Protein AF-A0A6I3VIN0-F1 (afdb_monomer)

Mean predicted aligned error: 2.97 Å

Solvent-accessible surface area (backbone atoms only — not comparable to full-atom values): 3880 Å² total; per-residue (Å²): 104,53,91,91,68,81,86,87,66,89,66,66,73,66,76,73,57,89,45,91,90,41,64,59,51,61,48,71,30,90,90,40,91,90,44,59,42,79,50,46,60,52,68,31,62,67,55,38,63,75,68,46,46,69,67,78,74,107

Radius of gyration: 12.94 Å; Cα contacts (8 Å, |Δi|>4): 46; chains: 1; bounding box: 30×25×29 Å

Organism: Streptococcus pneumoniae (NCBI:txid1313)

Secondary structure (DSSP, 8-state):
--TT----S--HHHHTS--TT-SEEEEEPSS-TT-EEEEEEEE-HHHHHHTTHHHHT-

pLDDT: mean 95.0, std 3.58, range [74.81, 97.88]

Sequence (58 aa):
MDSDIVVRKSIDELWDLDLTAIPLAAVRDDFYTHNFNSGVLLINNGMWRAENVTQDLI

Nearest PDB structures (foldseek):
  5gvw-assembly1_D  TM=8.935E-01  e=2.627E-02  Streptococcus pneumoniae

Structure (mmCIF, N/CA/C/O backbone):
data_AF-A0A6I3VIN0-F1
#
_entry.id   AF-A0A6I3VIN0-F1
#
loop_
_atom_site.group_PDB
_atom_site.id
_atom_site.type_symbol
_atom_site.label_atom_id
_atom_site.label_alt_id
_atom_site.label_comp_id
_atom_site.label_asym_id
_atom_site.label_entity_id
_atom_site.label_seq_id
_atom_site.pdbx_PDB_ins_code
_atom_site.Cartn_x
_atom_site.Cartn_y
_atom_site.Cartn_z
_atom_site.occupancy
_atom_site.B_iso_or_equiv
_atom_site.auth_seq_id
_atom_site.auth_comp_id
_atom_site.auth_asym_id
_atom_site.auth_atom_id
_atom_site.pdbx_PDB_model_num
ATOM 1 N N . MET A 1 1 ? -1.302 4.884 -4.277 1.00 93.88 1 MET A N 1
ATOM 2 C CA . MET A 1 1 ? -0.226 5.060 -5.265 1.00 93.88 1 MET A CA 1
ATOM 3 C C . MET A 1 1 ? -0.211 6.521 -5.611 1.00 93.88 1 MET A C 1
ATOM 5 O O . MET A 1 1 ? -1.259 7.025 -6.008 1.00 93.88 1 MET A O 1
ATOM 9 N N . ASP A 1 2 ? 0.919 7.173 -5.397 1.00 97.31 2 ASP A N 1
ATOM 10 C CA . ASP A 1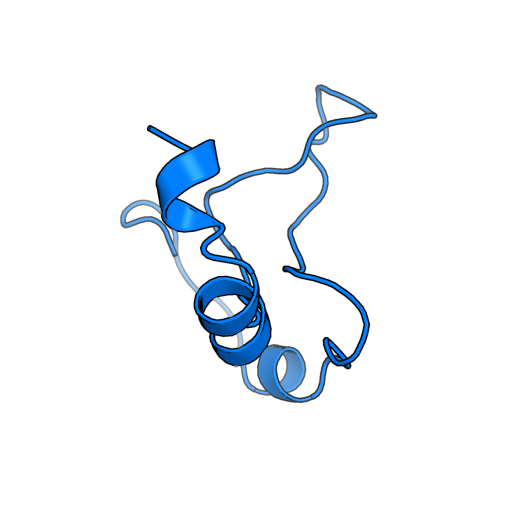 2 ? 1.067 8.591 -5.702 1.00 97.31 2 ASP A CA 1
ATOM 11 C C . ASP A 1 2 ? 1.013 8.834 -7.214 1.00 97.31 2 ASP A C 1
ATOM 13 O O . ASP A 1 2 ? 1.117 7.914 -8.029 1.00 97.31 2 ASP A O 1
ATOM 17 N N . SER A 1 3 ? 0.774 10.083 -7.601 1.00 97.31 3 SER A N 1
ATOM 18 C CA . SER A 1 3 ? 0.610 10.476 -9.004 1.00 97.31 3 SER A CA 1
ATOM 19 C C . SER A 1 3 ? 1.935 10.669 -9.745 1.00 97.31 3 SER A C 1
ATOM 21 O O . SER A 1 3 ? 1.936 10.793 -10.969 1.00 97.31 3 SER A O 1
ATOM 23 N N . ASP A 1 4 ? 3.054 10.698 -9.027 1.00 96.88 4 ASP A N 1
ATOM 24 C CA . ASP A 1 4 ? 4.396 11.006 -9.520 1.00 96.88 4 ASP A CA 1
ATOM 25 C C . ASP A 1 4 ? 5.284 9.759 -9.695 1.00 96.88 4 ASP A C 1
ATOM 27 O O . ASP A 1 4 ? 6.501 9.870 -9.856 1.00 96.88 4 ASP A O 1
ATOM 31 N N . ILE A 1 5 ? 4.683 8.564 -9.742 1.00 96.06 5 ILE A N 1
ATOM 32 C CA . ILE A 1 5 ? 5.385 7.296 -9.984 1.00 96.06 5 ILE A CA 1
ATOM 33 C C . ILE A 1 5 ? 5.003 6.658 -11.324 1.00 96.06 5 ILE A C 1
ATOM 35 O O . ILE A 1 5 ? 3.914 6.855 -11.860 1.00 96.06 5 ILE A O 1
ATOM 39 N N . VAL A 1 6 ? 5.903 5.825 -11.853 1.00 97.19 6 VAL A N 1
ATOM 40 C CA . VAL A 1 6 ? 5.675 5.038 -13.074 1.00 97.19 6 VAL A CA 1
ATOM 41 C C . VAL A 1 6 ? 5.873 3.554 -12.779 1.00 97.19 6 VAL A C 1
ATOM 43 O O . VAL A 1 6 ? 6.948 3.122 -12.359 1.00 97.19 6 VAL A O 1
ATOM 46 N N . VAL A 1 7 ? 4.839 2.754 -13.042 1.00 96.75 7 VAL A N 1
ATOM 47 C CA . VAL A 1 7 ? 4.870 1.294 -12.890 1.00 96.75 7 VAL A CA 1
ATOM 48 C C . VAL A 1 7 ? 5.595 0.663 -14.077 1.00 96.75 7 VAL A C 1
ATOM 50 O O . VAL 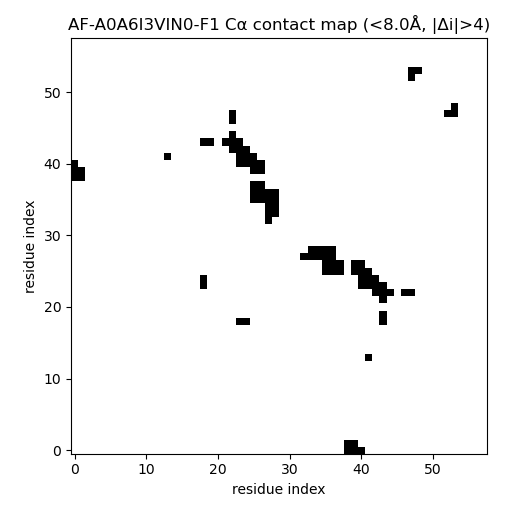A 1 7 ? 5.248 0.905 -15.230 1.00 96.75 7 VAL A O 1
ATOM 53 N N . ARG A 1 8 ? 6.617 -0.157 -13.800 1.00 97.56 8 ARG A N 1
ATOM 54 C CA . ARG A 1 8 ? 7.473 -0.774 -14.836 1.00 97.56 8 ARG A CA 1
ATOM 55 C C . ARG A 1 8 ? 7.250 -2.276 -15.039 1.00 97.56 8 ARG A C 1
ATOM 57 O O . ARG A 1 8 ? 7.869 -2.856 -15.927 1.00 97.56 8 ARG A O 1
ATOM 64 N N . LYS A 1 9 ? 6.430 -2.916 -14.203 1.00 97.12 9 LYS A N 1
ATOM 65 C CA . LYS A 1 9 ? 6.129 -4.359 -14.210 1.00 97.12 9 LYS A CA 1
ATOM 66 C C . LYS A 1 9 ? 4.687 -4.587 -13.752 1.00 97.12 9 LYS A C 1
ATOM 68 O O . LYS A 1 9 ? 4.095 -3.664 -13.201 1.00 97.12 9 LYS A O 1
ATOM 73 N N . SER A 1 10 ? 4.140 -5.787 -13.968 1.00 97.19 10 SER A N 1
ATOM 74 C CA . SER A 1 10 ? 2.841 -6.136 -13.373 1.00 97.19 10 SER A CA 1
ATOM 75 C C . SER A 1 10 ? 2.892 -5.973 -11.852 1.00 97.19 10 SER A C 1
ATOM 77 O O . SER A 1 10 ? 3.940 -6.170 -11.237 1.00 97.19 10 SER A O 1
ATOM 79 N N . ILE A 1 11 ? 1.756 -5.598 -11.273 1.00 96.62 11 ILE A N 1
ATOM 80 C CA . ILE A 1 11 ? 1.565 -5.456 -9.829 1.00 96.62 11 ILE A CA 1
ATOM 81 C C . ILE A 1 11 ? 0.772 -6.622 -9.234 1.00 96.62 11 ILE A C 1
ATOM 83 O O . ILE A 1 11 ? 0.414 -6.553 -8.065 1.00 96.62 11 ILE A O 1
ATOM 87 N N . ASP A 1 12 ? 0.486 -7.668 -10.016 1.00 97.75 12 ASP A N 1
ATOM 88 C CA . ASP A 1 12 ? -0.371 -8.775 -9.575 1.00 97.75 12 ASP A CA 1
ATOM 89 C C . ASP A 1 12 ? 0.146 -9.436 -8.292 1.00 97.75 12 ASP A C 1
ATOM 91 O O . ASP A 1 12 ? -0.630 -9.690 -7.378 1.00 97.75 12 ASP A O 1
ATOM 95 N N . GLU A 1 13 ? 1.469 -9.582 -8.173 1.00 96.19 13 GLU A N 1
ATOM 96 C CA . GLU A 1 13 ? 2.139 -10.137 -6.989 1.00 96.19 13 GLU A CA 1
ATOM 97 C C . GLU A 1 13 ? 1.848 -9.348 -5.698 1.00 96.19 13 GLU A C 1
ATOM 99 O O . GLU A 1 13 ? 1.939 -9.904 -4.607 1.00 96.19 13 GLU A O 1
ATOM 104 N N . LEU A 1 14 ? 1.483 -8.059 -5.788 1.00 95.50 14 LEU A N 1
ATOM 105 C CA . LEU A 1 14 ? 1.087 -7.285 -4.607 1.00 95.50 14 LEU A CA 1
ATOM 106 C C . LEU A 1 14 ? -0.220 -7.814 -4.008 1.00 95.50 14 LEU A C 1
ATOM 108 O O . LEU A 1 14 ? -0.392 -7.748 -2.796 1.00 95.50 14 LEU A O 1
ATOM 112 N N . TRP A 1 15 ? -1.132 -8.341 -4.827 1.00 94.88 15 TRP A N 1
ATOM 113 C CA . TRP A 1 15 ? -2.423 -8.854 -4.360 1.00 94.88 15 TRP A CA 1
ATOM 114 C C . TRP A 1 15 ? -2.317 -10.216 -3.672 1.00 94.88 15 TRP A C 1
ATOM 116 O O . TRP A 1 15 ? -3.228 -10.585 -2.934 1.00 94.88 15 TRP A O 1
ATOM 126 N N . ASP A 1 16 ? -1.202 -10.922 -3.865 1.00 96.31 16 ASP A N 1
ATOM 127 C CA . ASP A 1 16 ? -0.920 -12.212 -3.231 1.00 96.31 16 ASP A CA 1
ATOM 128 C C . ASP A 1 16 ? -0.273 -12.066 -1.837 1.00 96.31 16 ASP A C 1
ATOM 130 O O . ASP A 1 16 ? -0.060 -13.059 -1.137 1.00 96.31 16 ASP A O 1
ATOM 134 N N . LEU A 1 17 ? 0.051 -10.837 -1.410 1.00 96.12 17 LEU A N 1
ATOM 135 C CA . LEU A 1 17 ? 0.610 -10.568 -0.084 1.00 96.12 17 LEU A CA 1
ATOM 136 C C . LEU A 1 17 ? -0.433 -10.792 1.020 1.00 96.12 17 LEU A C 1
ATOM 138 O O . LEU A 1 17 ? -1.532 -10.237 0.987 1.00 96.12 17 LEU A O 1
ATOM 142 N N . ASP A 1 18 ? -0.054 -11.545 2.055 1.00 95.81 18 ASP A N 1
ATOM 143 C CA . ASP A 1 18 ? -0.905 -11.757 3.226 1.00 95.81 18 ASP A CA 1
ATOM 144 C C . ASP A 1 18 ? -0.924 -10.519 4.135 1.00 95.81 18 ASP A C 1
ATOM 146 O O . ASP A 1 18 ? 0.064 -10.172 4.785 1.00 95.81 18 ASP A O 1
ATOM 150 N N . LEU A 1 19 ? -2.084 -9.864 4.192 1.00 96.12 19 LEU A N 1
ATOM 151 C CA . LEU A 1 19 ? -2.357 -8.710 5.051 1.00 96.12 19 LEU A CA 1
ATOM 152 C C . LEU A 1 19 ? -3.279 -9.049 6.230 1.00 96.12 19 LEU A C 1
ATOM 154 O O . LEU A 1 19 ? -3.747 -8.141 6.915 1.00 96.12 19 LEU A O 1
ATOM 158 N N . THR A 1 20 ? -3.597 -10.326 6.470 1.00 93.38 20 THR A N 1
ATOM 159 C CA . THR A 1 20 ? -4.655 -10.731 7.417 1.00 93.38 20 THR A CA 1
ATOM 160 C C . THR A 1 20 ? -4.443 -10.160 8.822 1.00 93.38 20 THR A C 1
ATOM 162 O O . THR A 1 20 ? -5.407 -9.788 9.488 1.00 93.38 20 THR A O 1
ATOM 165 N N . ALA A 1 21 ? -3.186 -10.048 9.259 1.00 94.19 21 ALA A N 1
ATOM 166 C CA . ALA A 1 21 ? -2.814 -9.586 10.596 1.00 94.19 21 ALA A CA 1
ATOM 167 C C . ALA A 1 21 ? -2.138 -8.202 10.628 1.00 94.19 21 ALA A C 1
ATOM 169 O O . ALA A 1 21 ? -1.644 -7.802 11.680 1.00 94.19 21 ALA A O 1
ATOM 170 N N . ILE A 1 22 ? -2.073 -7.483 9.501 1.00 95.25 22 ILE A N 1
ATOM 171 C CA . ILE A 1 22 ? -1.404 -6.177 9.421 1.00 95.25 22 ILE A CA 1
ATOM 172 C C . ILE A 1 22 ? -2.287 -5.130 8.726 1.00 95.25 22 ILE A C 1
ATOM 174 O O . ILE A 1 22 ? -2.979 -5.446 7.756 1.00 95.25 22 ILE A O 1
ATOM 178 N N . PRO A 1 23 ? -2.264 -3.863 9.184 1.00 95.62 23 PRO A N 1
ATOM 179 C CA . PRO A 1 23 ? -3.143 -2.8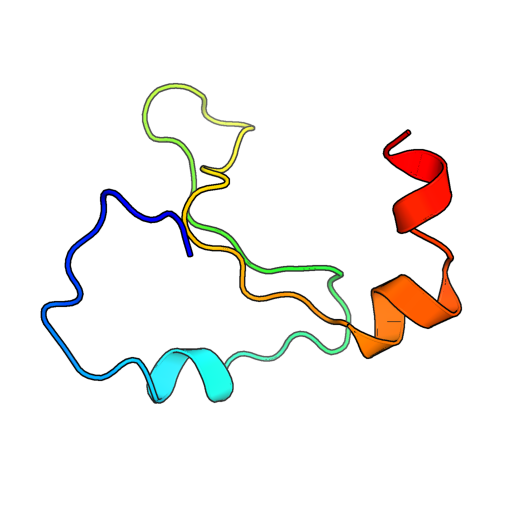26 8.646 1.00 95.62 23 PRO A CA 1
ATOM 180 C C . PRO A 1 23 ? -2.741 -2.390 7.235 1.00 95.62 23 PRO A C 1
ATOM 182 O O . PRO A 1 23 ? -3.588 -1.945 6.459 1.00 95.62 23 PRO A O 1
ATOM 185 N N . LEU A 1 24 ? -1.459 -2.493 6.887 1.00 96.62 24 LEU A N 1
ATOM 186 C CA . LEU A 1 24 ? -0.936 -2.171 5.564 1.00 96.62 24 LEU A CA 1
ATOM 187 C C . LEU A 1 24 ? 0.441 -2.808 5.347 1.00 96.62 24 LEU A C 1
ATOM 189 O O . LEU A 1 24 ? 1.148 -3.108 6.309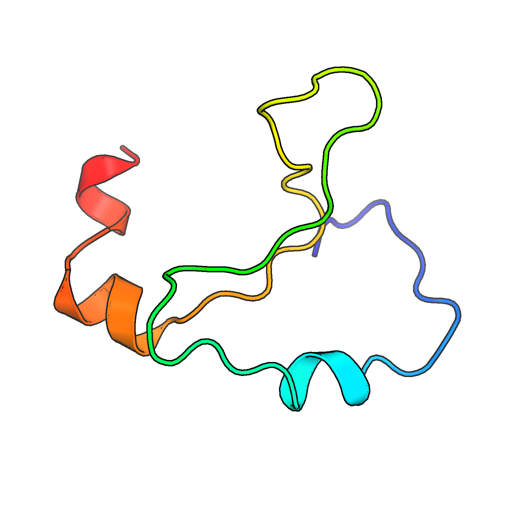 1.00 96.62 24 LEU A O 1
ATOM 193 N N . ALA A 1 25 ? 0.844 -2.922 4.084 1.00 96.94 25 ALA A N 1
ATOM 194 C CA . ALA A 1 25 ? 2.229 -3.124 3.671 1.00 96.94 25 ALA A CA 1
ATOM 195 C C . ALA A 1 25 ? 2.727 -1.898 2.887 1.00 96.94 25 ALA A C 1
ATOM 197 O O . ALA A 1 25 ? 1.982 -1.302 2.104 1.00 96.94 25 ALA A O 1
ATOM 198 N N . ALA A 1 26 ? 3.989 -1.526 3.100 1.00 96.44 26 ALA A N 1
ATOM 199 C CA . ALA A 1 26 ? 4.624 -0.365 2.482 1.00 96.44 26 ALA A CA 1
ATOM 200 C C . ALA A 1 26 ? 6.107 -0.631 2.201 1.00 96.44 26 ALA A C 1
ATOM 202 O O . ALA A 1 26 ? 6.720 -1.531 2.779 1.00 96.44 26 ALA A O 1
ATOM 203 N N . VAL A 1 27 ? 6.692 0.180 1.321 1.00 94.56 27 VAL A N 1
ATOM 204 C CA . VAL A 1 27 ? 8.132 0.151 1.048 1.00 94.56 27 VAL A CA 1
ATOM 205 C C . VAL A 1 27 ? 8.860 0.891 2.168 1.00 94.56 27 VAL A C 1
ATOM 207 O O . VAL A 1 27 ? 8.466 1.996 2.537 1.00 94.56 27 VAL A O 1
ATOM 210 N N . ARG A 1 28 ? 9.922 0.296 2.718 1.00 94.50 28 ARG A N 1
ATOM 211 C CA . ARG A 1 28 ? 10.777 0.948 3.718 1.00 94.50 28 ARG A CA 1
ATOM 212 C C . ARG A 1 28 ? 11.373 2.245 3.156 1.00 94.50 28 ARG A C 1
ATOM 214 O O . ARG A 1 28 ? 11.743 2.301 1.989 1.00 94.50 28 ARG A O 1
ATOM 221 N N . ASP A 1 29 ? 11.498 3.261 4.003 1.00 93.38 29 ASP A N 1
ATOM 222 C CA . ASP A 1 29 ? 12.248 4.468 3.672 1.00 93.38 29 ASP A CA 1
ATOM 223 C C . ASP A 1 29 ? 13.765 4.216 3.812 1.00 93.38 29 ASP A C 1
ATOM 225 O O . ASP A 1 29 ? 14.244 3.736 4.847 1.00 93.38 29 ASP A O 1
ATOM 229 N N . ASP A 1 30 ? 14.526 4.516 2.758 1.00 89.75 30 ASP A N 1
ATOM 230 C CA . ASP A 1 30 ? 15.976 4.280 2.715 1.00 89.75 30 ASP A CA 1
ATOM 231 C C . ASP A 1 30 ? 16.776 5.276 3.572 1.00 89.75 30 ASP A C 1
ATOM 233 O O . ASP A 1 30 ? 17.871 4.951 4.036 1.00 89.75 30 ASP A O 1
ATOM 237 N N . PHE A 1 31 ? 16.238 6.473 3.817 1.00 91.00 31 PHE A N 1
ATOM 238 C CA . PHE A 1 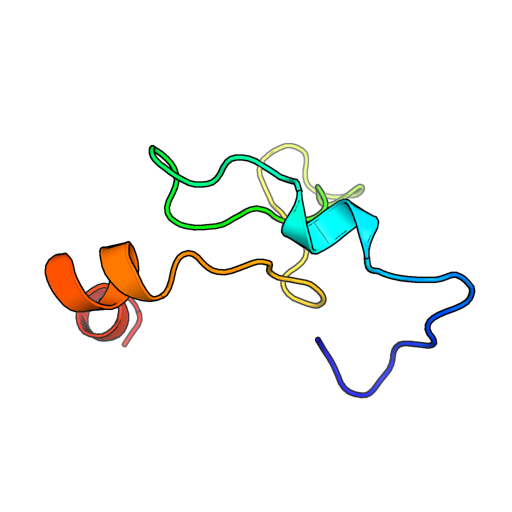31 ? 16.883 7.513 4.622 1.00 91.00 31 PHE A CA 1
ATOM 239 C C . PHE A 1 31 ? 16.528 7.396 6.105 1.00 91.00 31 PHE A C 1
ATOM 241 O O . PHE A 1 31 ? 17.331 7.767 6.965 1.00 91.00 31 PHE A O 1
ATOM 248 N N . TYR A 1 32 ? 15.351 6.849 6.416 1.00 90.75 32 TYR A N 1
ATOM 249 C CA . TYR A 1 32 ? 14.839 6.729 7.776 1.00 90.75 32 TYR A CA 1
ATOM 250 C C . TYR A 1 32 ? 14.478 5.279 8.113 1.00 90.75 32 TYR A C 1
ATOM 252 O O . TYR A 1 32 ? 13.393 4.794 7.816 1.00 90.75 32 TYR A O 1
ATOM 260 N N . THR A 1 33 ? 15.375 4.602 8.832 1.00 84.38 33 THR A N 1
ATOM 261 C CA . THR A 1 33 ? 15.340 3.163 9.166 1.00 84.38 33 THR A CA 1
ATOM 262 C C . THR A 1 33 ? 14.027 2.650 9.775 1.00 84.38 33 THR A C 1
ATOM 264 O O . THR A 1 33 ? 13.738 1.461 9.665 1.00 84.38 33 THR A O 1
ATOM 267 N N . HIS A 1 34 ? 13.261 3.518 10.438 1.00 91.19 34 HIS A N 1
ATOM 268 C CA . HIS A 1 34 ? 12.005 3.175 11.116 1.00 91.19 34 HIS A CA 1
ATOM 269 C C . HIS A 1 34 ? 10.753 3.67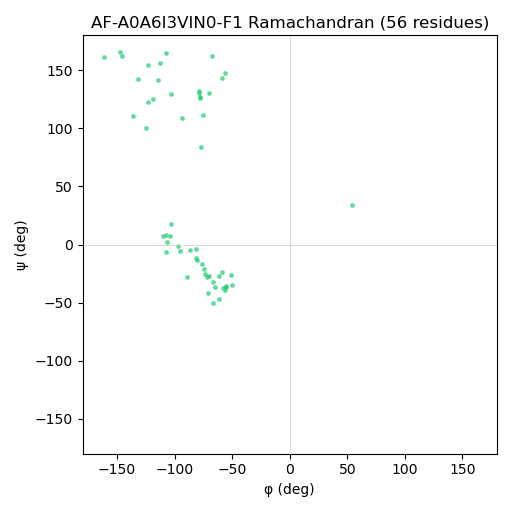7 10.388 1.00 91.19 34 HIS A C 1
ATOM 271 O O . HIS A 1 34 ? 9.648 3.463 10.879 1.00 91.19 34 HIS A O 1
ATOM 277 N N . ASN A 1 35 ? 10.916 4.317 9.230 1.00 94.38 35 ASN A N 1
ATOM 278 C CA . ASN A 1 35 ? 9.817 4.858 8.447 1.00 94.38 35 ASN A CA 1
ATOM 279 C C . ASN A 1 35 ? 9.577 4.015 7.191 1.00 94.38 35 ASN A C 1
ATOM 281 O O . ASN A 1 35 ? 10.409 3.215 6.753 1.00 94.38 35 ASN A O 1
ATOM 285 N N . PHE A 1 36 ? 8.414 4.234 6.597 1.00 96.56 36 PHE A N 1
ATOM 286 C CA . PHE A 1 36 ? 8.048 3.720 5.289 1.00 96.56 36 PHE A CA 1
ATOM 287 C C .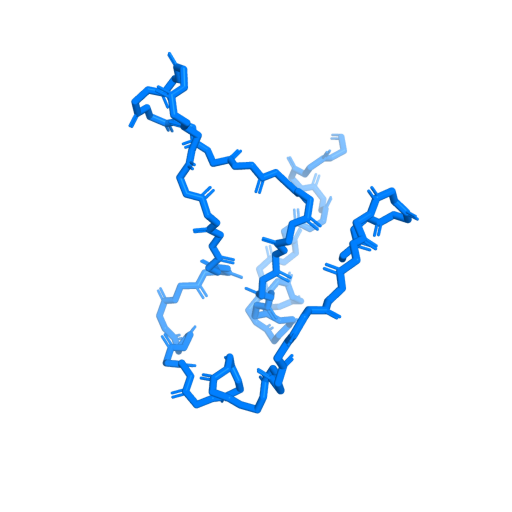 PHE A 1 36 ? 7.670 4.885 4.376 1.00 96.56 36 PHE A C 1
ATOM 289 O O . PHE A 1 36 ? 7.238 5.942 4.838 1.00 96.56 36 PHE A O 1
ATOM 296 N N . ASN A 1 37 ? 7.819 4.685 3.072 1.00 95.44 37 ASN A N 1
ATOM 297 C CA . ASN A 1 37 ? 7.354 5.626 2.072 1.00 95.44 37 ASN A CA 1
ATOM 298 C C . ASN A 1 37 ? 5.837 5.467 1.869 1.00 95.44 37 ASN A C 1
ATOM 300 O O . ASN A 1 37 ? 5.341 4.358 1.664 1.00 95.44 37 ASN A O 1
ATOM 304 N N . SER A 1 38 ? 5.099 6.577 1.900 1.00 95.69 38 SER A N 1
ATOM 305 C CA . SER A 1 38 ? 3.641 6.584 1.729 1.00 95.69 38 SER A CA 1
ATOM 306 C C . SER A 1 38 ? 3.176 6.528 0.272 1.00 95.69 38 SER A C 1
ATOM 308 O O . SER A 1 38 ? 1.973 6.447 0.031 1.00 95.69 38 SER A O 1
ATOM 310 N N . GLY A 1 39 ? 4.091 6.553 -0.701 1.00 96.44 39 GLY A N 1
ATOM 311 C CA . GLY A 1 39 ? 3.732 6.656 -2.112 1.00 96.44 39 GLY A CA 1
ATOM 312 C C . GLY A 1 39 ? 3.161 5.379 -2.715 1.00 96.44 39 GLY A C 1
ATOM 313 O O . GLY A 1 39 ? 2.410 5.422 -3.692 1.00 96.44 39 GLY A O 1
ATOM 314 N N . VAL A 1 40 ? 3.426 4.225 -2.100 1.00 96.62 40 VAL A N 1
ATOM 315 C CA . VAL A 1 40 ? 2.747 2.963 -2.414 1.00 96.62 40 VAL A CA 1
ATOM 316 C C . VAL A 1 40 ? 2.385 2.257 -1.114 1.00 96.62 40 VAL A C 1
ATOM 318 O O . VAL A 1 40 ? 3.252 1.751 -0.407 1.00 96.62 40 VAL A O 1
ATOM 321 N N . LEU A 1 41 ? 1.084 2.200 -0.833 1.00 97.38 41 LEU A N 1
ATOM 322 C CA . LEU A 1 41 ? 0.509 1.488 0.302 1.00 97.38 41 LEU A CA 1
ATOM 323 C C . LEU A 1 41 ? -0.435 0.410 -0.222 1.00 97.38 41 LEU A C 1
ATOM 325 O O . LEU A 1 41 ? -1.375 0.717 -0.961 1.00 97.38 41 LEU A O 1
ATOM 329 N N . LEU A 1 42 ? -0.204 -0.833 0.186 1.00 97.88 42 LEU A N 1
ATOM 330 C CA . LEU A 1 42 ? -1.192 -1.893 0.063 1.00 97.88 42 LEU A CA 1
ATOM 331 C C . LEU A 1 42 ? -1.975 -1.945 1.377 1.00 97.88 42 LEU A C 1
ATOM 333 O O . LEU A 1 42 ? -1.429 -2.314 2.413 1.00 97.88 42 LEU A O 1
ATOM 337 N N . ILE A 1 43 ? -3.234 -1.510 1.345 1.00 97.38 43 ILE A N 1
ATOM 338 C CA . ILE A 1 43 ? -4.022 -1.226 2.551 1.00 97.38 43 ILE A CA 1
ATOM 339 C C . ILE A 1 43 ? -5.025 -2.350 2.818 1.00 97.38 43 ILE A C 1
ATOM 341 O O . ILE A 1 43 ? -5.841 -2.680 1.952 1.00 97.38 43 ILE A O 1
ATOM 345 N N . ASN A 1 44 ? -5.041 -2.873 4.049 1.00 97.62 44 ASN A N 1
ATOM 346 C CA . ASN A 1 44 ? -6.117 -3.739 4.521 1.00 97.62 44 ASN A CA 1
ATOM 347 C C . ASN A 1 44 ? -7.351 -2.894 4.880 1.00 97.62 44 ASN A C 1
ATOM 349 O O . ASN A 1 44 ? -7.599 -2.540 6.033 1.00 97.62 44 ASN A O 1
ATOM 353 N N . ASN A 1 45 ? -8.156 -2.584 3.864 1.00 96.38 45 ASN A N 1
ATOM 354 C CA . ASN A 1 45 ? -9.360 -1.766 4.022 1.00 96.38 45 ASN A CA 1
ATOM 355 C C . ASN A 1 45 ? -10.404 -2.382 4.968 1.00 96.38 45 ASN A C 1
ATOM 357 O O . ASN A 1 45 ? -11.203 -1.648 5.550 1.00 96.38 45 ASN A O 1
ATOM 361 N N . GLY A 1 46 ? -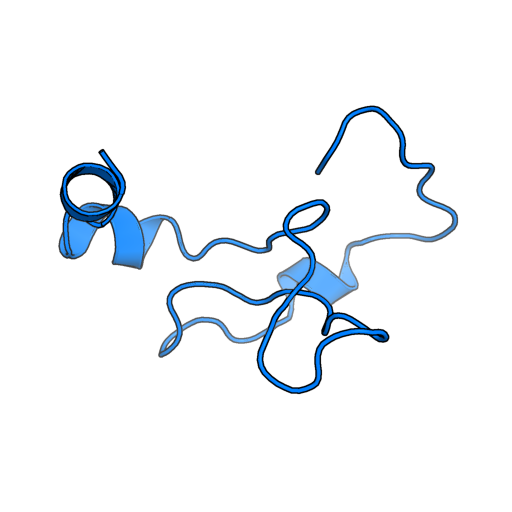10.432 -3.712 5.102 1.00 96.75 46 GLY A N 1
ATOM 362 C CA . GLY A 1 46 ? -11.336 -4.399 6.024 1.00 96.75 46 GLY A CA 1
ATOM 363 C C . GLY A 1 46 ? -10.982 -4.088 7.476 1.00 96.75 46 GLY A C 1
ATOM 364 O O . GLY A 1 46 ? -11.842 -3.639 8.233 1.00 96.75 46 GLY A O 1
ATOM 365 N N . MET A 1 47 ? -9.702 -4.237 7.824 1.00 96.88 47 MET A N 1
ATOM 366 C CA . MET A 1 47 ? -9.173 -3.892 9.146 1.00 96.88 47 MET A CA 1
ATOM 367 C C . MET A 1 47 ? -9.344 -2.399 9.447 1.00 96.88 47 MET A C 1
ATOM 369 O O . MET A 1 47 ? -9.893 -2.048 10.486 1.00 96.88 47 MET A O 1
ATOM 373 N N . TRP A 1 48 ? -8.994 -1.515 8.505 1.00 96.75 48 TRP A N 1
ATOM 374 C CA . TRP A 1 48 ? -9.114 -0.063 8.707 1.00 96.75 48 TRP A CA 1
ATOM 375 C C . TRP A 1 48 ? -10.542 0.383 9.032 1.00 96.75 48 TRP A C 1
ATOM 377 O O . TRP A 1 48 ? -10.744 1.274 9.856 1.00 96.75 48 TRP A O 1
ATOM 387 N N . ARG A 1 49 ? -11.541 -0.244 8.398 1.00 96.81 49 ARG A N 1
ATOM 388 C CA . ARG A 1 49 ? -12.960 0.009 8.688 1.00 96.81 49 ARG A CA 1
ATOM 389 C C . ARG A 1 49 ? -13.380 -0.554 10.041 1.00 96.81 49 ARG A C 1
ATOM 391 O O . ARG A 1 49 ? -14.138 0.105 10.740 1.00 96.81 49 ARG A O 1
ATOM 398 N N . ALA A 1 50 ? -12.923 -1.755 10.390 1.00 96.44 50 ALA A N 1
ATOM 399 C CA . ALA A 1 50 ? -13.262 -2.396 11.659 1.00 96.44 50 ALA A CA 1
ATOM 400 C C . ALA A 1 50 ? -12.698 -1.628 12.866 1.00 96.44 50 ALA A C 1
ATOM 402 O O . ALA A 1 50 ? -13.361 -1.531 13.895 1.00 96.44 50 ALA A O 1
ATOM 403 N N . GLU A 1 51 ? -11.505 -1.055 12.718 1.00 95.88 51 GLU A N 1
ATOM 404 C CA . GLU A 1 51 ? -10.783 -0.361 13.789 1.00 95.88 51 GLU A CA 1
ATOM 405 C C . GLU A 1 51 ? -10.977 1.162 13.773 1.00 95.88 51 GLU A C 1
ATOM 407 O O . GLU A 1 51 ? -10.479 1.849 14.653 1.00 95.88 51 GLU A O 1
ATOM 412 N N . ASN A 1 52 ? -11.731 1.707 12.811 1.00 95.31 52 ASN A N 1
ATOM 413 C CA . ASN A 1 52 ? -11.903 3.153 12.619 1.00 95.31 52 ASN A CA 1
ATOM 414 C C . ASN A 1 52 ? -10.578 3.925 12.476 1.00 95.31 52 ASN A C 1
ATOM 416 O O . ASN A 1 52 ? -10.517 5.097 12.841 1.00 95.31 52 ASN A O 1
ATOM 420 N N . VAL A 1 53 ? -9.561 3.308 11.861 1.00 95.56 53 VAL A N 1
ATOM 421 C CA . VAL A 1 53 ? -8.199 3.865 11.712 1.00 95.56 53 VAL A CA 1
ATOM 422 C C . VAL A 1 53 ? -8.209 5.292 11.166 1.00 95.56 53 VAL A C 1
ATOM 424 O O . VAL A 1 53 ? -7.398 6.118 11.563 1.00 95.56 53 VAL A O 1
ATOM 427 N N . THR A 1 54 ? -9.149 5.625 10.275 1.00 93.19 54 THR A N 1
ATOM 428 C CA . THR A 1 54 ? -9.267 6.985 9.738 1.00 93.19 54 THR A CA 1
ATOM 429 C C . THR A 1 54 ? -9.418 8.042 10.827 1.00 93.19 54 THR A C 1
ATOM 431 O O . THR A 1 54 ? -8.867 9.111 10.638 1.00 93.19 54 THR A O 1
ATOM 434 N N . GLN A 1 55 ? -10.121 7.774 11.933 1.00 94.56 55 GLN A N 1
ATOM 435 C CA . GLN A 1 55 ? -10.309 8.743 13.022 1.00 94.56 55 GLN A CA 1
ATOM 436 C C . GLN A 1 55 ? -9.024 9.007 13.814 1.00 94.56 55 GLN A C 1
ATOM 438 O O . GLN A 1 55 ? -8.860 10.104 14.332 1.00 94.56 55 GLN A O 1
ATOM 443 N N . ASP A 1 56 ? -8.110 8.038 13.862 1.00 93.81 56 ASP A N 1
ATOM 444 C CA . ASP A 1 56 ? -6.821 8.177 14.548 1.00 93.81 56 ASP A CA 1
ATOM 445 C C . ASP A 1 56 ? -5.783 8.939 13.706 1.00 93.81 56 ASP A C 1
ATOM 447 O O . ASP A 1 56 ? -4.729 9.329 14.207 1.00 93.81 56 ASP A O 1
ATOM 451 N N . LEU A 1 57 ? -6.062 9.134 12.412 1.00 90.88 57 LEU A N 1
ATOM 452 C CA . LEU A 1 57 ? -5.181 9.815 11.461 1.00 90.88 57 LEU A CA 1
ATOM 453 C C . LEU A 1 57 ? -5.507 11.310 11.278 1.00 90.88 57 LEU A C 1
ATO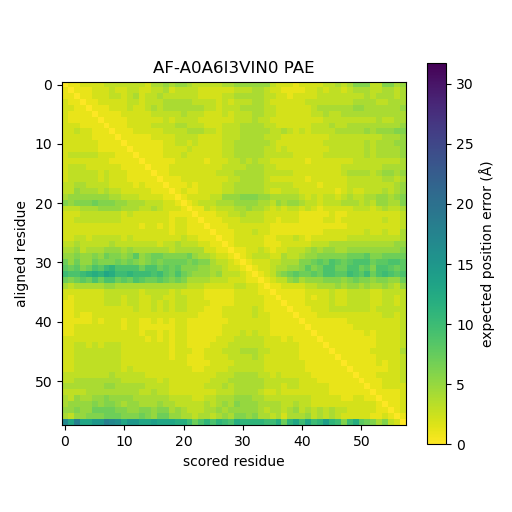M 455 O O . LEU A 1 57 ? -4.777 11.978 10.542 1.00 90.88 57 LEU A O 1
ATOM 459 N N . ILE A 1 58 ? -6.595 11.817 11.879 1.00 74.81 58 ILE A N 1
ATOM 460 C CA . ILE A 1 58 ? -7.098 13.200 11.709 1.00 74.81 58 ILE A CA 1
ATOM 461 C C . ILE A 1 58 ? -6.722 14.091 12.891 1.00 74.81 58 ILE A C 1
ATOM 463 O O . ILE A 1 58 ? -6.806 13.619 14.044 1.00 74.81 58 ILE A O 1
#

Foldseek 3Di:
DDPPDDDDDDPVVVVVDDCPPPQWDFDCDPVDRPDGDPRDIGGPPVVCVVVVVVVVVD

InterPro domains:
  IPR002495 Glycosyl transferase, family 8 [PF01501] (1-57)
  IPR029044 Nucleotide-diphospho-sugar transferases [G3DSA:3.90.550.10] (1-58)
  IPR029044 Nucleotide-diphospho-sugar transferases [SSF53448] (1-57)